Protein AF-A0A4R3MDJ3-F1 (afdb_monomer_lite)

InterPro domains:
  IPR001668 Plasmid recombination enzyme [PF01076] (3-73)

Structure (mmCIF, N/CA/C/O backbone):
data_AF-A0A4R3MDJ3-F1
#
_entry.id   AF-A0A4R3MDJ3-F1
#
loop_
_atom_site.group_PDB
_atom_site.id
_atom_site.type_symbol
_atom_site.label_atom_id
_atom_site.label_alt_id
_atom_site.label_comp_id
_atom_site.label_asym_id
_atom_site.label_entity_id
_atom_site.label_seq_id
_atom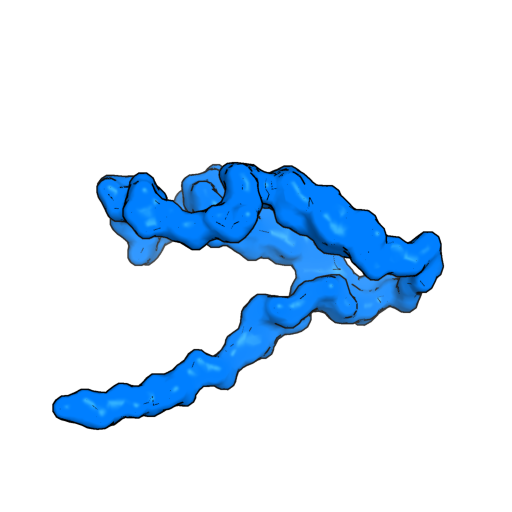_site.pdbx_PDB_ins_code
_atom_site.Cartn_x
_atom_site.Cartn_y
_atom_site.Cartn_z
_atom_site.occupancy
_atom_site.B_iso_or_equiv
_atom_site.auth_seq_id
_atom_site.auth_comp_id
_atom_site.auth_asym_id
_atom_site.auth_atom_id
_atom_site.pdbx_PDB_model_num
ATOM 1 N N . MET A 1 1 ? 6.884 -24.888 -17.096 1.00 69.50 1 MET A N 1
ATOM 2 C CA . MET A 1 1 ? 6.832 -24.908 -15.618 1.00 69.50 1 MET A CA 1
ATOM 3 C C . MET A 1 1 ? 5.522 -24.261 -15.204 1.00 69.50 1 MET A C 1
ATOM 5 O O . MET A 1 1 ? 5.235 -23.184 -15.711 1.00 69.50 1 MET A O 1
ATOM 9 N N . VAL A 1 2 ? 4.702 -24.919 -14.384 1.00 86.06 2 VAL A N 1
ATOM 10 C CA . VAL A 1 2 ? 3.452 -24.327 -13.876 1.00 86.06 2 VAL A CA 1
ATOM 11 C C . VAL A 1 2 ? 3.789 -23.576 -12.590 1.00 86.06 2 VAL A C 1
ATOM 13 O O . VAL A 1 2 ? 4.405 -24.148 -11.695 1.00 86.06 2 VAL A O 1
ATOM 16 N N . GLY A 1 3 ? 3.465 -22.285 -12.534 1.00 92.31 3 GLY A N 1
ATOM 17 C CA . GLY A 1 3 ? 3.652 -21.471 -11.334 1.00 92.31 3 GLY A CA 1
ATOM 18 C C . GLY A 1 3 ? 2.513 -21.669 -10.333 1.00 92.31 3 GLY A C 1
ATOM 19 O O . GLY A 1 3 ? 1.390 -21.984 -10.723 1.00 92.31 3 GLY A O 1
ATOM 20 N N . TYR A 1 4 ? 2.794 -21.453 -9.050 1.00 96.12 4 TYR A N 1
ATOM 21 C CA . TYR A 1 4 ? 1.767 -21.391 -8.008 1.00 96.12 4 TYR A CA 1
ATOM 22 C C . TYR A 1 4 ? 1.214 -19.970 -7.873 1.00 96.12 4 TYR A C 1
ATOM 24 O O . TYR A 1 4 ? 1.946 -18.992 -8.040 1.00 96.12 4 TYR A O 1
ATOM 32 N N . ALA A 1 5 ? -0.061 -19.850 -7.500 1.00 96.62 5 ALA A N 1
ATOM 33 C CA . ALA A 1 5 ? -0.608 -18.584 -7.030 1.00 96.62 5 ALA A CA 1
ATOM 34 C C . ALA A 1 5 ? -0.064 -18.282 -5.623 1.00 96.62 5 ALA A C 1
ATOM 36 O O . ALA A 1 5 ? -0.205 -19.097 -4.712 1.00 96.62 5 ALA A O 1
ATOM 37 N N . ILE A 1 6 ? 0.550 -17.111 -5.441 1.00 95.75 6 ILE A N 1
ATOM 38 C CA . ILE A 1 6 ? 1.034 -16.644 -4.137 1.00 95.75 6 ILE A CA 1
ATOM 39 C C . ILE A 1 6 ? 0.062 -15.580 -3.631 1.00 95.75 6 ILE A C 1
ATOM 41 O O . ILE A 1 6 ? -0.014 -14.493 -4.199 1.00 95.75 6 ILE A O 1
ATOM 45 N N . LEU A 1 7 ? -0.668 -15.890 -2.556 1.00 96.75 7 LEU A N 1
ATOM 46 C CA . LEU A 1 7 ? -1.531 -14.942 -1.854 1.00 96.75 7 LEU A CA 1
ATOM 47 C C . LEU A 1 7 ? -1.115 -14.877 -0.386 1.00 96.75 7 LEU A C 1
ATOM 49 O O . LEU A 1 7 ? -1.164 -15.871 0.337 1.00 96.75 7 LEU A O 1
ATOM 53 N N . ARG A 1 8 ? -0.708 -13.693 0.060 1.00 97.56 8 ARG A N 1
ATOM 54 C CA . ARG A 1 8 ? -0.393 -13.389 1.456 1.00 97.56 8 ARG A CA 1
ATOM 55 C C . ARG A 1 8 ? -0.856 -11.970 1.733 1.00 97.56 8 ARG A C 1
ATOM 57 O O . ARG A 1 8 ? -0.705 -11.127 0.862 1.00 97.56 8 ARG A O 1
ATOM 64 N N . ALA A 1 9 ? -1.370 -11.737 2.938 1.00 97.44 9 ALA A N 1
ATOM 65 C CA . ALA A 1 9 ? -1.769 -10.410 3.377 1.00 97.44 9 ALA A CA 1
ATOM 66 C C . ALA A 1 9 ? -1.135 -10.032 4.726 1.00 97.44 9 ALA A C 1
ATOM 68 O O . ALA A 1 9 ? -0.872 -10.886 5.581 1.00 97.44 9 ALA A O 1
ATOM 69 N N . ALA A 1 10 ? -0.941 -8.736 4.929 1.00 98.25 10 ALA A N 1
ATOM 70 C CA . ALA A 1 10 ? -0.446 -8.069 6.114 1.00 98.25 10 ALA A CA 1
ATOM 71 C C . ALA A 1 10 ? -1.473 -7.035 6.602 1.00 98.25 10 ALA A C 1
ATOM 73 O O . ALA A 1 10 ? -2.177 -6.391 5.828 1.00 98.25 10 ALA A O 1
ATOM 74 N N . LYS A 1 11 ? -1.572 -6.879 7.927 1.00 98.38 11 LYS A N 1
ATOM 75 C CA . LYS A 1 11 ? -2.496 -5.933 8.566 1.00 98.38 11 LYS A CA 1
ATOM 76 C C . LYS A 1 11 ? -1.813 -4.580 8.740 1.00 98.38 11 LYS A C 1
ATOM 78 O O . LYS A 1 11 ? -0.864 -4.483 9.515 1.00 98.38 11 LYS A O 1
ATOM 83 N N . LEU A 1 12 ? -2.361 -3.530 8.138 1.00 98.19 12 LEU A N 1
ATOM 84 C CA . LEU A 1 12 ? -1.942 -2.148 8.378 1.00 98.19 12 LEU A CA 1
ATOM 85 C C . LEU A 1 12 ? -2.901 -1.504 9.379 1.00 98.19 12 LEU A C 1
ATOM 87 O O . LEU A 1 12 ? -4.092 -1.376 9.106 1.00 98.19 12 LEU A O 1
ATOM 91 N N . LYS A 1 13 ? -2.413 -1.143 10.570 1.00 97.12 13 LYS A N 1
ATOM 92 C CA . LYS A 1 13 ? -3.255 -0.679 11.697 1.00 97.12 13 LYS A CA 1
ATOM 93 C C . LYS A 1 13 ? -3.169 0.822 11.975 1.00 97.12 13 LYS A C 1
ATOM 95 O O . LYS A 1 13 ? -3.890 1.340 12.824 1.00 97.12 13 LYS A O 1
ATOM 100 N N . SER A 1 14 ? -2.287 1.535 11.281 1.00 96.50 14 SER A N 1
ATOM 101 C CA . SER A 1 14 ? -2.109 2.977 11.450 1.00 96.50 14 SER A CA 1
ATOM 102 C C . SER A 1 14 ? -1.868 3.667 10.113 1.00 96.50 14 SER A C 1
ATOM 104 O O . SER A 1 14 ? -1.308 3.077 9.188 1.00 96.50 14 SER A O 1
ATOM 106 N N . PHE A 1 15 ? -2.231 4.946 10.022 1.00 95.88 15 PHE A N 1
ATOM 107 C CA . PHE A 1 15 ? -1.902 5.757 8.849 1.00 95.88 15 PHE A CA 1
ATOM 108 C C . PHE A 1 15 ? -0.390 5.914 8.650 1.00 95.88 15 PHE A C 1
ATOM 110 O O . PHE A 1 15 ? 0.052 6.010 7.514 1.00 95.88 15 PHE A O 1
ATOM 117 N N . GLY A 1 16 ? 0.412 5.829 9.719 1.00 96.19 16 GLY A N 1
ATOM 118 C CA . GLY A 1 16 ? 1.871 5.741 9.606 1.00 96.19 16 GLY A CA 1
ATOM 119 C C . GLY A 1 16 ? 2.329 4.468 8.884 1.00 96.19 16 GLY A C 1
ATOM 120 O O . GLY A 1 16 ? 3.154 4.544 7.980 1.00 96.19 16 GLY A O 1
ATOM 121 N N . SER A 1 17 ? 1.751 3.302 9.213 1.00 97.50 17 SER A N 1
ATOM 122 C CA . SER A 1 17 ? 2.063 2.046 8.507 1.00 97.50 17 SER A CA 1
ATOM 123 C C . SER A 1 17 ? 1.617 2.065 7.041 1.00 97.50 17 SER A C 1
ATOM 125 O O . SER A 1 17 ? 2.349 1.587 6.180 1.00 97.50 17 SER A O 1
ATOM 127 N N . ILE A 1 18 ? 0.466 2.684 6.750 1.00 98.00 18 ILE A N 1
ATOM 128 C CA . ILE A 1 18 ? -0.015 2.899 5.378 1.00 98.00 18 ILE A CA 1
ATOM 129 C C . ILE A 1 18 ? 0.940 3.828 4.623 1.00 98.00 18 ILE A C 1
ATOM 131 O O . ILE A 1 18 ? 1.394 3.477 3.543 1.00 98.00 18 ILE A O 1
ATOM 135 N N . GLY A 1 19 ? 1.310 4.973 5.200 1.00 97.44 19 GLY A N 1
ATOM 136 C CA . GLY A 1 19 ? 2.236 5.920 4.576 1.00 97.44 19 GLY A CA 1
ATOM 137 C C . GLY A 1 19 ? 3.612 5.310 4.291 1.00 97.44 19 GLY A C 1
ATOM 138 O O . GLY A 1 19 ? 4.169 5.527 3.218 1.00 97.44 19 GLY A O 1
ATOM 139 N N . ALA A 1 20 ? 4.139 4.487 5.202 1.00 96.62 20 ALA A N 1
ATOM 140 C CA . ALA A 1 20 ? 5.401 3.778 4.992 1.00 96.62 20 ALA A CA 1
ATOM 141 C C . ALA A 1 20 ? 5.322 2.750 3.846 1.00 96.62 20 ALA A C 1
ATOM 143 O O . ALA A 1 20 ? 6.263 2.655 3.053 1.00 96.62 20 ALA A O 1
ATOM 144 N N . SER A 1 21 ? 4.209 2.010 3.738 1.00 97.25 21 SER A N 1
ATOM 145 C CA . SER A 1 21 ? 3.939 1.120 2.596 1.00 97.25 21 SER A CA 1
ATOM 146 C C . SER A 1 21 ? 3.831 1.925 1.294 1.00 97.25 21 SER A C 1
ATOM 148 O O . SER A 1 21 ? 4.518 1.626 0.319 1.00 97.25 21 SER A O 1
ATOM 150 N N . LEU A 1 22 ? 3.068 3.019 1.285 1.00 97.75 22 LEU A N 1
ATOM 151 C CA . LEU A 1 22 ? 2.897 3.849 0.095 1.00 97.75 22 LEU A CA 1
ATOM 152 C C . LEU A 1 22 ? 4.205 4.497 -0.358 1.00 97.75 22 LEU A C 1
ATOM 154 O O . LEU A 1 22 ? 4.479 4.516 -1.552 1.00 97.75 22 LEU A O 1
ATOM 158 N N . SER A 1 23 ? 5.056 4.947 0.564 1.00 96.69 23 SER A N 1
ATOM 159 C CA . SER A 1 23 ? 6.381 5.467 0.217 1.00 96.69 23 SE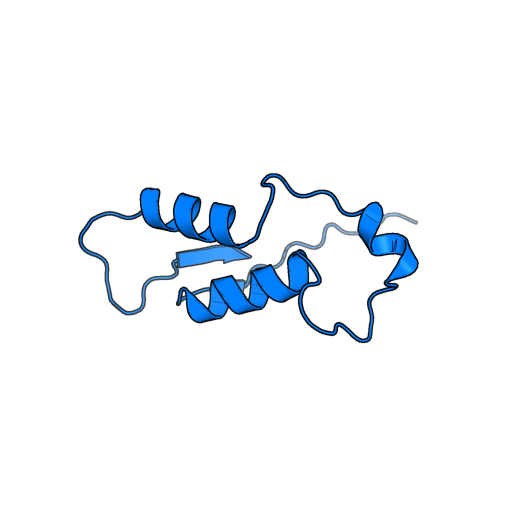R A CA 1
ATOM 160 C C . SER A 1 23 ? 7.248 4.420 -0.491 1.00 96.69 23 SER A C 1
ATOM 162 O O . SER A 1 23 ? 7.973 4.737 -1.435 1.00 96.69 23 SER A O 1
ATOM 164 N N . HIS A 1 24 ? 7.132 3.150 -0.096 1.00 96.12 24 HIS A N 1
ATOM 165 C CA . HIS A 1 24 ? 7.773 2.048 -0.806 1.00 96.12 24 HIS A CA 1
ATOM 166 C C . HIS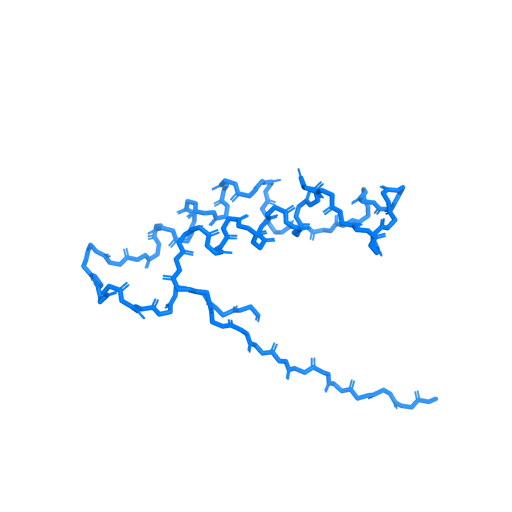 A 1 24 ? 7.138 1.789 -2.179 1.00 96.12 24 HIS A C 1
ATOM 168 O O . HIS A 1 24 ? 7.859 1.656 -3.167 1.00 96.12 24 HIS A O 1
ATOM 174 N N . ASN A 1 25 ? 5.806 1.743 -2.256 1.00 96.56 25 ASN A N 1
ATOM 175 C CA . ASN A 1 25 ? 5.070 1.429 -3.483 1.00 96.56 25 ASN A CA 1
ATOM 176 C C . ASN A 1 25 ? 5.275 2.502 -4.562 1.00 96.56 25 ASN A C 1
ATOM 178 O O . ASN A 1 25 ? 5.548 2.163 -5.711 1.00 96.56 25 ASN A O 1
ATOM 182 N N . TYR A 1 26 ? 5.236 3.779 -4.174 1.00 96.75 26 TYR A N 1
ATOM 183 C CA . TYR A 1 26 ? 5.488 4.938 -5.038 1.00 96.75 26 TYR A CA 1
ATOM 184 C C . TYR A 1 26 ? 6.978 5.281 -5.186 1.00 96.75 26 TYR A C 1
ATOM 186 O O . TYR A 1 26 ? 7.315 6.257 -5.848 1.00 96.75 26 TYR A O 1
ATOM 194 N N . ARG A 1 27 ? 7.884 4.485 -4.595 1.00 96.31 27 ARG A N 1
ATOM 195 C CA . ARG A 1 27 ? 9.346 4.657 -4.697 1.00 96.31 27 ARG A CA 1
ATOM 196 C C . ARG A 1 27 ? 9.850 6.040 -4.253 1.00 96.31 27 ARG A C 1
ATOM 198 O O . ARG A 1 27 ? 10.843 6.528 -4.779 1.00 96.31 27 ARG A O 1
ATOM 205 N N . SER A 1 28 ? 9.200 6.651 -3.260 1.00 94.44 28 SER A N 1
ATOM 206 C CA . SER A 1 28 ? 9.632 7.931 -2.672 1.00 94.44 28 SER A CA 1
ATOM 207 C C . SER A 1 28 ? 10.678 7.781 -1.561 1.00 94.44 28 SER A C 1
ATOM 209 O O . SER A 1 28 ? 11.198 8.776 -1.064 1.00 94.44 28 SER A O 1
ATOM 211 N N . ARG A 1 29 ? 10.996 6.541 -1.173 1.00 93.31 29 ARG A N 1
ATOM 212 C CA . ARG A 1 29 ? 12.121 6.189 -0.297 1.00 93.31 29 ARG A CA 1
ATOM 213 C C . ARG A 1 29 ? 13.070 5.227 -0.999 1.00 93.31 29 ARG A C 1
ATOM 215 O O . ARG A 1 29 ? 12.657 4.495 -1.903 1.00 93.31 29 ARG A O 1
ATOM 222 N N . GLU A 1 30 ? 14.307 5.159 -0.514 1.00 93.81 30 GLU A N 1
ATOM 223 C CA . GLU A 1 30 ? 15.276 4.167 -0.976 1.00 93.81 30 GLU A CA 1
ATOM 224 C C . GLU A 1 30 ? 14.705 2.746 -0.845 1.00 93.81 30 GLU A C 1
ATOM 226 O O . GLU A 1 30 ? 14.147 2.359 0.185 1.00 93.81 30 GLU A O 1
ATOM 231 N N . THR A 1 31 ? 14.809 1.969 -1.924 1.00 95.50 31 THR A N 1
ATOM 232 C CA . THR A 1 31 ? 14.493 0.541 -1.917 1.00 95.50 31 THR A CA 1
ATOM 233 C C . THR A 1 31 ? 15.640 -0.225 -2.580 1.00 95.50 31 THR A C 1
ATOM 235 O O . THR A 1 31 ? 15.684 -0.263 -3.808 1.00 95.50 31 THR A O 1
ATOM 238 N N . PRO A 1 32 ? 16.525 -0.883 -1.808 1.00 94.44 32 PRO A N 1
ATOM 239 C CA . PRO A 1 32 ? 17.765 -1.469 -2.333 1.00 94.44 32 PRO A CA 1
ATOM 240 C C . PRO A 1 32 ? 17.578 -2.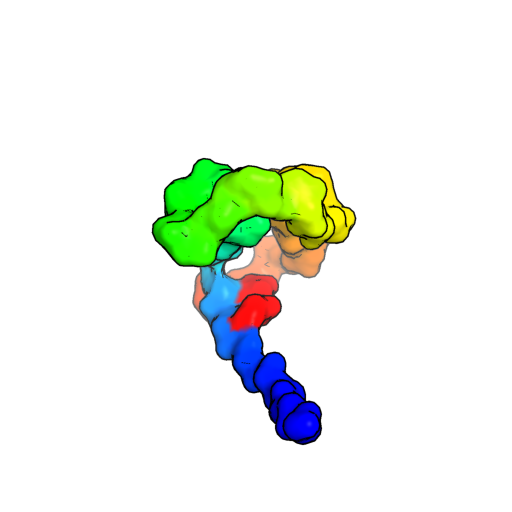493 -3.460 1.00 94.44 32 PRO A C 1
ATOM 242 O O . PRO A 1 32 ? 18.396 -2.583 -4.367 1.00 94.44 32 PRO A O 1
ATOM 245 N N . ASN A 1 33 ? 16.476 -3.248 -3.434 1.00 95.25 33 ASN A N 1
ATOM 246 C CA . ASN A 1 33 ? 16.202 -4.298 -4.422 1.00 95.25 33 ASN A CA 1
ATOM 247 C C . ASN A 1 33 ? 15.428 -3.795 -5.658 1.00 95.25 33 ASN A C 1
ATOM 249 O O . ASN A 1 33 ? 15.018 -4.605 -6.489 1.00 95.25 33 ASN A O 1
ATOM 253 N N . ALA A 1 34 ? 15.150 -2.491 -5.762 1.00 95.88 34 ALA A N 1
ATOM 254 C CA . ALA A 1 34 ? 14.402 -1.915 -6.874 1.00 95.88 34 ALA A CA 1
ATOM 255 C C . ALA A 1 34 ? 15.340 -1.270 -7.904 1.00 95.88 34 ALA A C 1
ATOM 257 O O . ALA A 1 34 ? 16.195 -0.461 -7.561 1.00 95.88 34 ALA A O 1
ATOM 258 N N . ASP A 1 35 ? 15.125 -1.573 -9.184 1.00 95.69 35 ASP A N 1
ATOM 259 C CA . ASP A 1 35 ? 15.808 -0.891 -10.284 1.00 95.69 35 ASP A CA 1
ATOM 260 C C . ASP A 1 35 ? 15.125 0.451 -10.582 1.00 95.69 35 ASP A C 1
ATOM 262 O O . ASP A 1 35 ? 14.026 0.499 -11.151 1.00 95.69 35 ASP A O 1
ATOM 266 N N . PHE A 1 36 ? 15.791 1.545 -10.210 1.00 92.25 36 PHE A N 1
ATOM 267 C CA . PHE A 1 36 ? 15.277 2.903 -10.377 1.00 92.25 36 PHE A CA 1
ATOM 268 C C . PHE A 1 36 ? 14.974 3.251 -11.841 1.00 92.25 36 PHE A C 1
ATOM 270 O O . PHE A 1 36 ? 13.978 3.928 -12.115 1.00 92.25 36 PHE A O 1
ATOM 277 N N . ASN A 1 37 ? 15.747 2.719 -12.796 1.00 96.19 37 ASN A N 1
ATOM 278 C CA . ASN A 1 37 ? 15.548 2.982 -14.224 1.00 96.19 37 ASN A CA 1
ATOM 279 C C . ASN A 1 37 ? 14.229 2.403 -14.745 1.00 96.19 37 ASN A C 1
ATOM 281 O O . ASN A 1 37 ? 13.755 2.788 -15.813 1.00 96.19 37 ASN A O 1
ATOM 285 N N . ARG A 1 38 ? 13.604 1.489 -13.997 1.00 96.56 38 ARG A N 1
ATOM 286 C CA . ARG A 1 38 ? 12.325 0.865 -14.352 1.00 96.56 38 ARG A CA 1
ATOM 287 C C . ARG A 1 38 ? 11.129 1.468 -13.626 1.00 96.56 38 ARG A C 1
ATOM 289 O O . ARG A 1 38 ? 10.009 1.092 -13.958 1.00 96.56 38 ARG A O 1
ATOM 296 N N . THR A 1 39 ? 11.327 2.419 -12.710 1.00 95.50 39 THR A N 1
ATOM 297 C CA . THR A 1 39 ? 10.243 3.030 -11.918 1.00 95.50 39 THR A CA 1
ATOM 298 C C . THR A 1 39 ? 9.137 3.626 -12.791 1.00 95.50 39 THR A C 1
ATOM 300 O O . THR A 1 39 ? 7.964 3.448 -12.483 1.00 95.50 39 THR A O 1
ATOM 303 N N . HIS A 1 40 ? 9.483 4.234 -13.931 1.00 95.12 40 HIS A N 1
ATOM 304 C CA . HIS A 1 40 ? 8.516 4.790 -14.891 1.00 95.12 40 HIS A CA 1
ATOM 305 C C . HIS A 1 40 ? 7.549 3.749 -15.490 1.00 95.12 40 HIS A C 1
ATOM 307 O O . HIS A 1 40 ? 6.539 4.117 -16.084 1.00 95.12 40 HIS A O 1
ATOM 313 N N . LYS A 1 41 ? 7.857 2.449 -15.369 1.00 97.50 41 LYS A N 1
ATOM 314 C CA . LYS A 1 41 ? 6.996 1.346 -15.823 1.00 97.50 41 LYS A CA 1
ATOM 315 C C . LYS A 1 41 ? 5.988 0.907 -14.761 1.00 97.50 41 LYS A C 1
ATOM 317 O O . LYS A 1 41 ? 5.096 0.118 -15.079 1.00 97.50 41 LYS A O 1
ATOM 322 N N . ASN A 1 42 ? 6.132 1.365 -13.515 1.00 96.31 42 ASN A N 1
ATOM 323 C CA . ASN A 1 42 ? 5.173 1.071 -12.457 1.00 96.31 42 ASN A CA 1
ATOM 324 C C . ASN A 1 42 ? 3.820 1.704 -12.800 1.00 96.31 42 ASN A C 1
ATOM 326 O O . ASN A 1 42 ? 3.746 2.771 -13.407 1.00 96.31 42 ASN A O 1
ATOM 330 N N . LYS A 1 43 ? 2.738 1.037 -12.401 1.00 96.62 43 LYS A N 1
ATOM 331 C CA . LYS A 1 43 ? 1.373 1.535 -12.564 1.00 96.62 43 LYS A CA 1
ATOM 332 C C . LYS A 1 43 ? 0.729 1.663 -11.195 1.00 96.62 43 LYS A C 1
ATOM 334 O O . LYS A 1 43 ? 0.811 0.742 -10.385 1.00 96.62 43 LYS A O 1
ATOM 339 N N . HIS A 1 44 ? 0.056 2.783 -10.979 1.00 96.75 44 HIS A N 1
ATOM 340 C CA . HIS A 1 44 ? -0.700 3.060 -9.768 1.00 96.75 44 HIS A CA 1
ATOM 341 C C . HIS A 1 44 ? -2.118 3.476 -10.147 1.00 96.75 44 HIS A C 1
ATOM 343 O O . HIS A 1 44 ? -2.323 4.147 -11.157 1.00 96.75 44 HIS A O 1
ATOM 349 N N . SER A 1 45 ? -3.099 3.078 -9.338 1.00 95.56 45 SER A N 1
ATOM 350 C CA . SER A 1 45 ? -4.501 3.449 -9.563 1.00 95.56 45 SER A CA 1
ATOM 351 C C . SER A 1 45 ? -4.791 4.916 -9.225 1.00 95.56 45 SER A C 1
ATOM 353 O O . SER A 1 45 ? -5.803 5.450 -9.665 1.00 95.56 45 SER A O 1
ATOM 355 N N . MET A 1 46 ? -3.927 5.562 -8.437 1.00 96.50 46 MET A N 1
ATOM 356 C CA . MET A 1 46 ? -4.017 6.975 -8.053 1.00 96.50 46 MET A CA 1
ATOM 357 C C . MET A 1 46 ? -2.669 7.672 -8.246 1.00 96.50 46 MET A C 1
ATOM 359 O O . MET A 1 46 ? -1.633 7.002 -8.292 1.00 96.50 46 MET A O 1
ATOM 363 N N . ARG A 1 47 ? -2.687 9.004 -8.388 1.00 94.06 47 ARG A N 1
ATOM 364 C CA . ARG A 1 47 ? -1.526 9.788 -8.840 1.00 94.06 47 ARG A CA 1
ATOM 365 C C . ARG A 1 47 ? -0.408 9.814 -7.804 1.00 94.06 47 ARG A C 1
ATOM 367 O O . ARG A 1 47 ? 0.746 9.642 -8.184 1.00 94.06 47 ARG A O 1
ATOM 374 N N . GLY A 1 48 ? -0.756 9.969 -6.529 1.00 95.31 48 GLY A N 1
ATOM 375 C CA . GLY A 1 48 ? 0.216 10.055 -5.441 1.00 95.31 48 GLY A CA 1
ATOM 376 C C . GLY A 1 48 ? -0.187 9.291 -4.178 1.00 95.31 48 GLY A C 1
ATOM 377 O O . GLY A 1 48 ? -1.347 8.896 -4.024 1.00 95.31 48 GLY A O 1
ATOM 378 N N . PRO A 1 49 ? 0.769 9.067 -3.258 1.00 96.56 49 PRO A N 1
ATOM 379 C CA . PRO A 1 49 ? 0.508 8.433 -1.969 1.00 96.56 49 PRO A CA 1
ATOM 380 C C . PRO A 1 49 ? -0.489 9.227 -1.105 1.00 96.56 49 PRO A C 1
ATOM 382 O O . PRO A 1 49 ? -1.279 8.627 -0.379 1.00 96.56 49 PRO A O 1
ATOM 385 N N . GLU A 1 50 ? -0.498 10.555 -1.195 1.00 96.12 50 GLU A N 1
ATOM 386 C CA . GLU A 1 50 ? -1.435 11.437 -0.496 1.00 96.12 50 GLU A CA 1
ATOM 387 C C . GLU A 1 50 ? -2.889 11.193 -0.917 1.00 96.12 50 GLU A C 1
ATOM 389 O O . GLU A 1 50 ? -3.745 11.012 -0.049 1.00 96.12 50 GLU A O 1
ATOM 394 N N . ASP A 1 51 ? -3.152 11.056 -2.221 1.00 97.25 51 ASP A N 1
ATOM 395 C CA . ASP A 1 51 ? -4.487 10.752 -2.752 1.00 97.25 51 ASP A CA 1
ATOM 396 C C . ASP A 1 51 ? -5.006 9.423 -2.191 1.00 97.25 51 ASP A C 1
ATOM 398 O O . ASP A 1 51 ? -6.183 9.283 -1.854 1.00 97.25 51 ASP A O 1
ATOM 402 N N . VAL A 1 52 ? -4.109 8.439 -2.049 1.00 97.81 52 VAL A N 1
ATOM 403 C CA . VAL A 1 52 ? -4.446 7.130 -1.483 1.00 97.81 52 VAL A CA 1
ATOM 404 C C . VAL A 1 52 ? -4.834 7.248 -0.018 1.00 97.81 52 VAL A C 1
ATOM 406 O O . VAL A 1 52 ? -5.842 6.675 0.399 1.00 97.81 52 VAL A O 1
ATOM 409 N N . VAL A 1 53 ? -4.059 7.997 0.764 1.00 97.00 53 VAL A N 1
ATOM 410 C CA . VAL A 1 53 ? -4.345 8.208 2.185 1.00 97.00 53 VAL A CA 1
ATOM 411 C C . VAL A 1 53 ? -5.688 8.910 2.372 1.00 97.00 53 VAL A C 1
ATOM 413 O O . VAL A 1 53 ? -6.485 8.460 3.199 1.00 97.00 53 VAL A O 1
ATOM 416 N N . GLU A 1 54 ? -5.972 9.960 1.602 1.00 96.81 54 GLU A N 1
ATOM 417 C CA . GLU A 1 54 ? -7.241 10.689 1.697 1.00 96.81 54 GLU A CA 1
ATOM 418 C C . GLU A 1 54 ? -8.433 9.827 1.261 1.00 96.81 54 GLU A C 1
ATOM 420 O O . GLU A 1 54 ? -9.441 9.763 1.969 1.00 96.81 54 GLU A O 1
ATOM 425 N N . ALA A 1 55 ? -8.299 9.059 0.177 1.00 97.38 55 ALA A N 1
ATOM 426 C CA . ALA A 1 55 ? -9.336 8.125 -0.260 1.00 97.38 55 ALA A CA 1
ATOM 427 C C . ALA A 1 55 ? -9.623 7.024 0.777 1.00 97.38 55 ALA A C 1
ATOM 429 O O . ALA A 1 55 ? -10.766 6.584 0.917 1.00 97.38 55 ALA A O 1
ATOM 430 N N . ILE A 1 56 ? -8.603 6.570 1.514 1.00 96.31 56 ILE A N 1
ATOM 431 C CA . ILE A 1 56 ? -8.767 5.623 2.623 1.00 96.31 56 ILE A CA 1
ATOM 432 C C . ILE A 1 56 ? -9.491 6.297 3.796 1.00 96.31 56 ILE A C 1
ATOM 434 O O . ILE A 1 56 ? -10.449 5.727 4.318 1.00 96.31 56 ILE A O 1
ATOM 438 N N . LYS A 1 57 ? -9.076 7.506 4.202 1.00 95.12 57 LYS A N 1
ATOM 439 C CA . LYS A 1 57 ? -9.722 8.268 5.288 1.00 95.12 57 LYS A CA 1
ATOM 440 C C . LYS A 1 57 ? -11.207 8.494 5.017 1.00 95.12 57 LYS A C 1
ATOM 442 O O . LYS A 1 57 ? -12.015 8.251 5.908 1.00 95.12 57 LYS A O 1
ATOM 447 N N . ALA A 1 58 ? -11.559 8.871 3.788 1.00 96.56 58 ALA A N 1
ATOM 448 C CA . ALA A 1 58 ? -12.934 9.149 3.377 1.00 96.56 58 ALA A CA 1
ATOM 449 C C . ALA A 1 58 ? -13.880 7.936 3.477 1.00 96.56 58 ALA A C 1
ATOM 451 O O . ALA A 1 58 ? -15.096 8.104 3.486 1.00 96.56 58 ALA A O 1
ATOM 452 N N . ARG A 1 59 ? -13.346 6.708 3.555 1.00 95.50 59 ARG A N 1
ATOM 453 C CA . ARG A 1 59 ? -14.140 5.475 3.701 1.00 95.50 59 ARG A CA 1
ATOM 454 C C . ARG A 1 59 ? -14.423 5.102 5.153 1.00 95.50 59 ARG A C 1
ATOM 456 O O . ARG A 1 59 ? -15.222 4.196 5.390 1.00 95.50 59 ARG A O 1
ATOM 463 N N . PHE A 1 60 ? -13.756 5.732 6.119 1.00 92.94 60 PHE A N 1
ATOM 464 C CA . PHE A 1 60 ? -13.946 5.398 7.525 1.00 92.94 60 PHE A CA 1
ATOM 465 C C . PHE A 1 60 ? -15.110 6.174 8.150 1.00 92.94 60 PHE A C 1
ATOM 467 O O . PHE A 1 60 ? -15.309 7.346 7.840 1.00 92.94 60 PHE A O 1
ATOM 474 N N . PRO A 1 61 ? -15.851 5.547 9.082 1.00 94.50 61 PRO A N 1
ATOM 475 C CA . PRO A 1 61 ? -16.797 6.262 9.928 1.00 94.50 61 PRO A CA 1
ATOM 476 C C . PRO A 1 61 ? -16.067 7.187 10.915 1.00 94.50 61 PRO A C 1
ATOM 478 O O . PRO A 1 61 ? -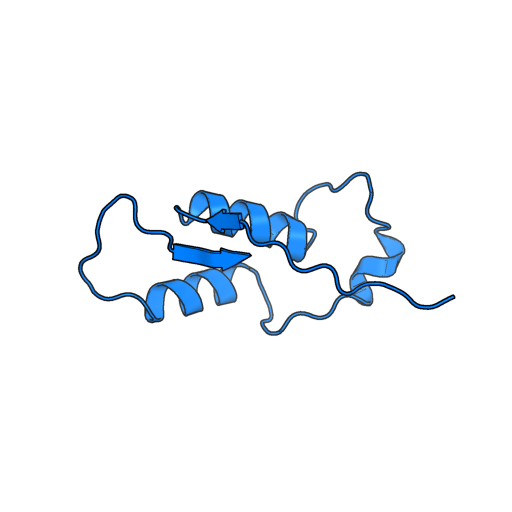14.887 6.988 11.213 1.00 94.50 61 PRO A O 1
ATOM 481 N N . GLU A 1 62 ? -16.803 8.140 11.497 1.00 91.19 62 GLU A N 1
ATOM 482 C CA . GLU A 1 62 ? -16.293 9.094 12.499 1.00 91.19 62 GLU A CA 1
ATOM 483 C C . GLU A 1 62 ? -15.605 8.395 13.687 1.00 91.19 62 GLU A C 1
ATOM 485 O O . GLU A 1 62 ? -14.571 8.845 14.181 1.00 91.19 62 GLU A O 1
ATOM 490 N N . LYS A 1 63 ? -16.151 7.254 14.131 1.00 94.50 63 LYS A N 1
ATOM 491 C CA . LYS A 1 63 ? -15.619 6.472 15.252 1.00 94.50 63 LYS A CA 1
ATOM 492 C C . LYS A 1 63 ? -15.225 5.070 14.814 1.00 94.50 63 LYS A C 1
ATOM 494 O O . LYS A 1 63 ? -15.997 4.347 14.190 1.00 94.50 63 LYS A O 1
ATOM 499 N N . ARG A 1 64 ? -14.032 4.648 15.236 1.00 94.50 64 ARG A N 1
ATOM 500 C CA . ARG A 1 64 ? -13.524 3.277 15.100 1.00 94.50 64 ARG A CA 1
ATOM 501 C C . ARG A 1 64 ? -12.734 2.873 16.338 1.00 94.50 64 ARG A C 1
ATOM 503 O O . ARG A 1 64 ? -12.189 3.722 17.040 1.00 94.50 64 ARG A O 1
ATOM 510 N N . ARG A 1 65 ? -12.591 1.565 16.566 1.00 96.06 65 ARG A N 1
ATOM 511 C CA . ARG A 1 65 ? -11.660 1.047 17.581 1.00 96.06 65 ARG A CA 1
ATOM 512 C C . ARG A 1 65 ? -10.226 1.506 17.281 1.00 96.06 65 ARG A C 1
ATOM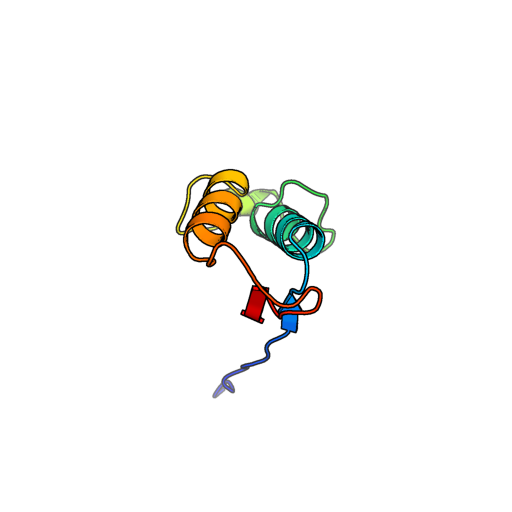 514 O O . ARG A 1 65 ? -9.795 1.529 16.121 1.00 96.06 65 ARG A O 1
ATOM 521 N N . LYS A 1 66 ? -9.481 1.846 18.336 1.00 93.19 66 LYS A N 1
ATOM 522 C CA . LYS A 1 66 ? -8.109 2.373 18.234 1.00 93.19 66 LYS A CA 1
ATOM 523 C C . LYS A 1 66 ? -7.146 1.426 17.509 1.00 93.19 66 LYS A C 1
ATOM 525 O O . LYS A 1 66 ? -6.273 1.883 16.783 1.00 93.19 66 LYS A O 1
ATOM 530 N N . ASP A 1 67 ? -7.350 0.121 17.649 1.00 95.00 67 ASP A N 1
ATOM 531 C CA . ASP A 1 67 ? -6.510 -0.959 17.122 1.00 95.00 67 ASP A CA 1
ATOM 532 C C . ASP A 1 67 ? -7.120 -1.669 15.897 1.00 95.00 67 ASP A C 1
ATOM 534 O O . ASP A 1 67 ? -6.753 -2.806 15.579 1.00 95.00 67 ASP A O 1
ATOM 538 N N . ALA A 1 68 ? -8.056 -1.002 15.211 1.00 96.81 68 ALA A N 1
ATOM 539 C CA . ALA A 1 68 ? -8.630 -1.486 13.962 1.00 96.81 68 ALA A CA 1
ATOM 540 C C . ALA A 1 68 ? -7.531 -1.753 12.927 1.00 96.81 68 ALA A C 1
ATOM 542 O O . ALA A 1 68 ? -6.568 -0.996 12.802 1.00 96.81 68 ALA A O 1
ATOM 543 N N . VAL A 1 69 ? -7.719 -2.810 12.142 1.00 97.56 69 VAL A N 1
ATOM 544 C CA . VAL A 1 69 ? -7.002 -2.953 10.875 1.00 97.56 69 VAL A CA 1
ATOM 545 C C . VAL A 1 69 ? -7.633 -1.973 9.894 1.00 97.56 69 VAL A C 1
ATOM 547 O O . VAL A 1 69 ? -8.844 -2.002 9.698 1.00 97.56 69 VAL A O 1
ATOM 550 N N . LEU A 1 70 ? -6.818 -1.088 9.330 1.00 97.12 70 LEU A N 1
ATOM 551 C CA . LEU A 1 70 ? -7.255 -0.051 8.403 1.00 97.12 70 LEU A CA 1
ATOM 552 C C . LEU A 1 70 ? -7.202 -0.540 6.957 1.00 97.12 70 LEU A C 1
ATOM 554 O O . LEU A 1 70 ? -8.112 -0.269 6.181 1.00 97.12 70 LEU A O 1
ATOM 558 N N . CYS A 1 71 ? -6.154 -1.283 6.604 1.00 97.62 71 CYS A N 1
ATOM 559 C CA . CYS A 1 71 ? -5.993 -1.891 5.286 1.00 97.62 71 CYS A CA 1
ATOM 560 C C . CYS A 1 71 ? -5.374 -3.289 5.404 1.00 97.62 71 CYS A C 1
ATOM 562 O O . CYS A 1 71 ? -4.677 -3.592 6.378 1.00 97.62 71 CYS A O 1
ATOM 564 N N . MET A 1 72 ? -5.634 -4.117 4.395 1.00 97.06 72 MET A N 1
ATOM 565 C CA . MET A 1 72 ? -4.963 -5.393 4.164 1.00 97.06 72 MET A CA 1
ATOM 566 C C . MET A 1 72 ? -4.098 -5.227 2.915 1.00 97.06 72 MET A C 1
ATOM 568 O O . MET A 1 72 ? -4.625 -4.807 1.887 1.00 97.06 72 MET A O 1
ATOM 572 N N . GLU A 1 73 ? -2.804 -5.513 3.028 1.00 96.06 73 GLU A N 1
ATOM 573 C CA . GLU A 1 73 ? -1.844 -5.494 1.912 1.00 96.06 73 GLU A CA 1
ATOM 574 C C . GLU A 1 73 ? -1.308 -6.892 1.641 1.00 96.06 73 GLU A C 1
ATOM 576 O O . GLU A 1 73 ? -0.770 -7.483 2.601 1.00 96.06 73 GLU A O 1
#

Foldseek 3Di:
DDDDDDDDKDFDFDLVSLLVVQCVLLVVDDDPPDDPVCSVVRDDPDDGSVVVSVVLVVPDDPDDDNRDRSDID

Organism: NCBI:txid627131

pLDDT: mean 95.54, std 3.6, range [69.5, 98.38]

Secondary structure (DSSP, 8-state):
-PPPP-----EE-SHHHHHHHHHHHTT-S--TTS-GGGGGG---SSSSHHHHHHHHHTTS-S---TT---EE-

Sequence (73 aa):
MVGYAILRAAKLKSFGSIGASLSHNYRSRETPNADFNRTHKNKHSMRGPEDVVEAIKARFPEKRRKDAVLCME

Radius of gyration: 14.97 Å; chains: 1; bounding box: 35×36×34 Å